Protein AF-A0A5A8A0G5-F1 (afdb_monomer_lite)

Sequence (82 aa):
MMYTLGNPLIAITMLRHDIRAGLNVPVRLVIYHDEASGTTRLAYDVPSTLMGNIADEACLAAAGGLDAKLAALAEQVTGTTA

pLDDT: mean 90.15, std 4.38, range [72.19, 96.69]

Radius of gyration: 13.85 Å; chains: 1; bounding box: 33×19×36 Å

Secondary structure (DSSP, 8-state):
-EEEE--HHHHHHHHHH-GGGGGT-SEEEEEEEETTTTEEEEEE--HHHHTTT---HHHHHHHHHHHHHHHHHHHHHHSS--

Foldseek 3Di:
DKDFDDDVVLQVQLCVQPVVLVVCPRWMKDWDQDPVVRDIDIDTDQQLVVCVVPPGPSNNVSSVVVNVVVQVVRCVVVVDHD

Structure (mmCIF, N/CA/C/O backbone):
data_AF-A0A5A8A0G5-F1
#
_entry.id   AF-A0A5A8A0G5-F1
#
loop_
_atom_site.group_PDB
_atom_site.id
_atom_site.type_symbol
_atom_site.label_atom_id
_atom_site.label_alt_id
_atom_site.label_comp_id
_atom_site.label_asym_id
_atom_site.label_entity_id
_atom_site.label_seq_id
_atom_site.pdbx_PDB_ins_code
_atom_site.Cartn_x
_atom_site.Cartn_y
_atom_site.Cartn_z
_atom_site.occupancy
_atom_site.B_iso_or_equiv
_atom_site.auth_seq_id
_atom_site.auth_comp_id
_atom_site.auth_asym_id
_atom_site.auth_atom_id
_atom_site.pdbx_PDB_model_num
ATOM 1 N N . MET A 1 1 ? -2.965 -5.250 14.482 1.00 89.62 1 MET A N 1
ATOM 2 C CA . MET A 1 1 ? -2.263 -6.367 13.808 1.00 89.62 1 MET A CA 1
ATOM 3 C C . MET A 1 1 ? -1.662 -5.864 12.503 1.00 89.62 1 MET A C 1
ATOM 5 O O . MET A 1 1 ? -2.341 -5.117 11.805 1.00 89.62 1 MET A O 1
ATOM 9 N N . MET A 1 2 ? -0.414 -6.235 12.198 1.00 95.00 2 MET A N 1
ATOM 10 C CA . MET A 1 2 ? 0.250 -5.901 10.930 1.00 95.00 2 MET A CA 1
ATOM 11 C C . MET A 1 2 ? -0.006 -7.004 9.902 1.00 95.00 2 MET A C 1
ATOM 13 O O . MET A 1 2 ? 0.120 -8.185 10.215 1.00 95.00 2 MET A O 1
ATOM 17 N N . TYR A 1 3 ? -0.315 -6.603 8.676 1.00 93.56 3 TYR A N 1
ATOM 18 C CA . TYR A 1 3 ? -0.528 -7.475 7.534 1.00 93.56 3 TYR A CA 1
ATOM 19 C C . TYR A 1 3 ? 0.409 -7.085 6.400 1.00 93.56 3 TYR A C 1
ATOM 21 O O . TYR A 1 3 ? 0.827 -5.934 6.263 1.00 93.56 3 TYR A O 1
ATOM 29 N N . THR A 1 4 ? 0.729 -8.065 5.569 1.00 92.50 4 THR A N 1
ATOM 30 C CA . THR A 1 4 ? 1.546 -7.882 4.377 1.00 92.50 4 THR A CA 1
ATOM 31 C C . THR A 1 4 ? 0.713 -8.266 3.167 1.00 92.50 4 THR A C 1
ATOM 33 O O . THR A 1 4 ? 0.163 -9.365 3.114 1.00 92.50 4 THR A O 1
ATOM 36 N N . LEU A 1 5 ? 0.599 -7.347 2.214 1.00 89.56 5 LEU A N 1
ATOM 37 C CA . LEU A 1 5 ? -0.206 -7.486 1.008 1.00 89.56 5 LEU A CA 1
ATOM 38 C C . LEU A 1 5 ? 0.697 -7.284 -0.208 1.00 89.56 5 LEU A C 1
ATOM 40 O O . LEU A 1 5 ? 1.536 -6.388 -0.238 1.00 89.56 5 LEU A O 1
ATOM 44 N N . GLY A 1 6 ? 0.535 -8.105 -1.238 1.00 86.50 6 GLY A N 1
ATOM 45 C CA . GLY A 1 6 ? 1.340 -7.959 -2.443 1.00 86.50 6 GLY A CA 1
ATOM 46 C C . GLY A 1 6 ? 0.726 -8.647 -3.646 1.00 86.50 6 GLY A C 1
ATOM 47 O O . GLY A 1 6 ? 0.089 -9.690 -3.530 1.00 86.50 6 GLY A O 1
ATOM 48 N N . ASN A 1 7 ? 0.960 -8.060 -4.816 1.00 87.69 7 ASN A N 1
ATOM 49 C CA . ASN A 1 7 ? 0.704 -8.690 -6.101 1.00 87.69 7 ASN A CA 1
ATOM 50 C C . ASN A 1 7 ? 2.060 -9.082 -6.715 1.00 87.69 7 ASN A C 1
ATOM 52 O O . ASN A 1 7 ? 2.808 -8.182 -7.109 1.00 87.69 7 ASN A O 1
ATOM 56 N N . PRO A 1 8 ? 2.387 -10.384 -6.830 1.00 88.31 8 PRO A N 1
ATOM 57 C CA . PRO A 1 8 ? 3.666 -10.831 -7.383 1.00 88.31 8 PRO A CA 1
ATOM 58 C C . PRO A 1 8 ? 3.953 -10.302 -8.794 1.00 88.31 8 PRO A C 1
ATOM 60 O O . PRO A 1 8 ? 5.108 -10.045 -9.122 1.00 88.31 8 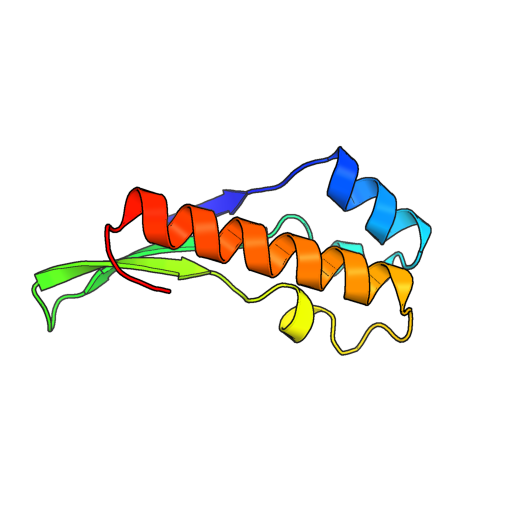PRO A O 1
ATOM 63 N N . LEU A 1 9 ? 2.916 -10.088 -9.614 1.00 87.94 9 LEU A N 1
ATOM 64 C CA . LEU A 1 9 ? 3.060 -9.551 -10.970 1.00 87.94 9 LEU A CA 1
ATOM 65 C C . LEU A 1 9 ? 3.433 -8.064 -10.974 1.00 87.94 9 LEU A C 1
ATOM 67 O O . LEU A 1 9 ? 4.145 -7.631 -11.870 1.00 87.94 9 LEU A O 1
ATOM 71 N N . ILE A 1 10 ? 2.996 -7.291 -9.976 1.00 82.56 10 ILE A N 1
ATOM 72 C CA . ILE A 1 10 ? 3.424 -5.891 -9.806 1.00 82.56 10 ILE A CA 1
ATOM 73 C C . ILE A 1 10 ? 4.821 -5.851 -9.174 1.00 82.56 10 ILE A C 1
ATOM 75 O O . ILE A 1 10 ? 5.680 -5.084 -9.593 1.00 82.56 10 ILE A O 1
ATOM 79 N N . ALA A 1 11 ? 5.093 -6.722 -8.201 1.00 87.81 11 ALA A N 1
ATOM 80 C CA . ALA A 1 11 ? 6.407 -6.785 -7.571 1.00 87.81 11 ALA A CA 1
ATOM 81 C C . ALA A 1 11 ? 7.510 -7.114 -8.592 1.00 87.81 11 ALA A C 1
ATOM 83 O O . ALA A 1 11 ? 8.545 -6.450 -8.613 1.00 87.81 11 ALA A O 1
ATOM 84 N N . ILE A 1 12 ? 7.285 -8.085 -9.488 1.00 88.69 12 ILE A N 1
ATOM 85 C CA . ILE A 1 12 ? 8.289 -8.463 -10.493 1.00 88.69 12 ILE A CA 1
ATOM 86 C C . ILE A 1 12 ? 8.539 -7.361 -11.527 1.00 88.69 12 ILE A C 1
ATOM 88 O O . ILE A 1 12 ? 9.658 -7.261 -12.023 1.00 88.69 12 ILE A O 1
ATOM 92 N N . THR A 1 13 ? 7.549 -6.520 -11.855 1.00 84.38 13 THR A N 1
ATOM 93 C CA . THR A 1 13 ? 7.787 -5.388 -12.764 1.00 84.38 13 THR A CA 1
ATOM 94 C C . THR A 1 13 ? 8.717 -4.377 -12.108 1.00 84.38 13 THR A C 1
ATOM 96 O O . THR A 1 13 ? 9.688 -3.975 -12.730 1.00 84.38 13 THR A O 1
ATOM 99 N N . MET A 1 14 ? 8.504 -4.053 -10.831 1.00 86.00 14 MET A N 1
ATOM 100 C CA . MET A 1 14 ? 9.337 -3.096 -10.088 1.00 86.00 14 MET A CA 1
ATOM 101 C C . MET A 1 14 ? 10.761 -3.619 -9.868 1.00 86.00 14 MET A C 1
ATOM 103 O O . MET A 1 14 ? 11.729 -2.920 -10.151 1.00 86.00 14 MET A O 1
ATOM 107 N N . LEU A 1 15 ? 10.895 -4.882 -9.451 1.00 88.94 15 LEU A N 1
ATOM 108 C CA . LEU A 1 15 ? 12.192 -5.523 -9.199 1.00 88.94 15 LEU A CA 1
ATOM 109 C C . LEU A 1 15 ? 13.058 -5.665 -10.458 1.00 88.94 15 LEU A C 1
ATOM 111 O O . LEU A 1 15 ? 14.280 -5.730 -10.351 1.00 88.94 15 LEU A O 1
ATOM 115 N N . ARG A 1 16 ? 12.440 -5.733 -11.646 1.00 89.50 16 ARG A N 1
ATOM 116 C CA . ARG A 1 16 ? 13.160 -5.737 -12.930 1.00 89.50 16 ARG A CA 1
ATOM 117 C C . ARG A 1 16 ? 13.759 -4.375 -13.278 1.00 89.50 16 ARG A C 1
ATOM 119 O O . ARG A 1 16 ? 14.751 -4.352 -13.998 1.00 89.50 16 ARG A O 1
ATOM 126 N N . HIS A 1 17 ? 13.164 -3.285 -12.797 1.00 86.25 17 HIS A N 1
ATOM 127 C CA . HIS A 1 17 ? 13.670 -1.929 -13.009 1.00 86.25 17 HIS A CA 1
ATOM 128 C C . HIS A 1 17 ? 14.736 -1.563 -11.975 1.00 86.25 17 HIS A C 1
ATOM 130 O O . HIS A 1 17 ? 15.835 -1.155 -12.342 1.00 86.25 17 HIS A O 1
ATOM 136 N N . ASP A 1 18 ? 14.450 -1.776 -10.688 1.00 86.94 18 ASP A N 1
ATOM 137 C CA . ASP A 1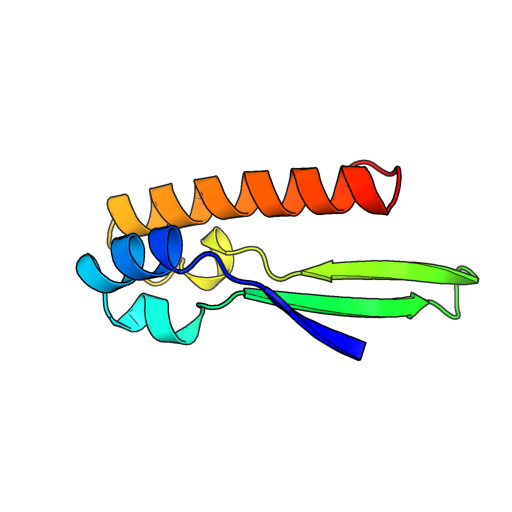 18 ? 15.406 -1.531 -9.612 1.00 86.94 18 ASP A CA 1
ATOM 138 C C . ASP A 1 18 ? 15.220 -2.533 -8.466 1.00 86.94 18 ASP A C 1
ATOM 140 O O . ASP A 1 18 ? 14.161 -2.627 -7.841 1.00 86.94 18 ASP A O 1
ATOM 144 N N . ILE A 1 19 ? 16.287 -3.263 -8.139 1.00 89.94 19 ILE A N 1
ATOM 145 C CA . ILE A 1 19 ? 16.291 -4.248 -7.052 1.00 89.94 19 ILE A CA 1
ATOM 146 C C . ILE A 1 19 ? 15.993 -3.620 -5.681 1.00 89.94 19 ILE A C 1
ATOM 148 O O . ILE A 1 19 ? 15.454 -4.291 -4.800 1.00 89.94 19 ILE A O 1
ATOM 152 N N . ARG A 1 20 ? 16.282 -2.323 -5.496 1.00 89.50 20 ARG A N 1
ATOM 153 C CA . ARG A 1 20 ? 16.000 -1.578 -4.259 1.00 89.50 20 ARG A CA 1
ATOM 154 C C . ARG A 1 20 ? 14.506 -1.481 -3.967 1.00 89.50 20 ARG A C 1
ATOM 156 O O . ARG A 1 20 ? 14.145 -1.361 -2.798 1.00 89.50 20 ARG A O 1
ATOM 163 N N . ALA A 1 21 ? 13.639 -1.628 -4.976 1.00 88.19 21 ALA A N 1
ATOM 164 C CA . ALA A 1 21 ? 12.196 -1.746 -4.764 1.00 88.19 21 ALA A CA 1
ATOM 165 C C . ALA A 1 21 ? 11.859 -2.898 -3.801 1.00 88.19 21 ALA A C 1
ATOM 167 O O . ALA A 1 21 ? 10.931 -2.780 -3.003 1.00 88.19 21 ALA A O 1
ATOM 168 N N . GLY A 1 22 ? 12.671 -3.964 -3.791 1.00 89.00 22 GLY A N 1
ATOM 169 C CA . GLY A 1 22 ? 12.546 -5.123 -2.902 1.00 89.00 22 GLY A CA 1
ATOM 170 C C . GLY A 1 22 ? 12.595 -4.821 -1.405 1.00 89.00 22 GLY A C 1
ATOM 171 O O . GLY A 1 22 ? 12.150 -5.643 -0.612 1.00 89.00 22 GLY A O 1
ATOM 172 N N . LEU A 1 23 ? 13.087 -3.647 -0.999 1.00 89.62 23 LEU A N 1
ATOM 173 C CA . LEU A 1 23 ? 13.049 -3.214 0.403 1.00 89.62 23 LEU A CA 1
ATOM 174 C C . LEU A 1 23 ? 11.629 -2.839 0.858 1.00 89.62 23 LEU A C 1
ATOM 176 O O . LEU A 1 23 ? 11.305 -2.940 2.042 1.00 89.62 23 LEU A O 1
ATOM 180 N N . ASN A 1 24 ? 10.786 -2.433 -0.094 1.00 88.12 24 ASN A N 1
ATOM 181 C CA . ASN A 1 24 ? 9.466 -1.855 0.143 1.00 88.12 24 ASN A CA 1
ATOM 182 C C . ASN A 1 24 ? 8.313 -2.702 -0.428 1.00 88.12 24 ASN A C 1
ATOM 184 O O . ASN A 1 24 ? 7.154 -2.413 -0.139 1.00 88.12 24 ASN A O 1
ATOM 188 N N . VAL A 1 25 ? 8.601 -3.751 -1.211 1.00 88.31 25 VAL A N 1
ATOM 189 C CA . VAL A 1 25 ? 7.616 -4.780 -1.589 1.00 88.31 25 VAL A CA 1
ATOM 190 C C . VAL A 1 25 ? 7.885 -6.103 -0.868 1.00 88.31 25 VAL A C 1
ATOM 192 O O . VAL A 1 25 ? 9.037 -6.520 -0.772 1.00 88.31 25 VAL A O 1
ATOM 195 N N . PRO A 1 26 ? 6.842 -6.831 -0.430 1.00 91.12 26 PRO A N 1
ATOM 196 C CA . PRO A 1 26 ? 5.415 -6.472 -0.447 1.00 91.12 26 PRO A CA 1
ATOM 197 C C . PRO A 1 26 ? 5.053 -5.332 0.525 1.00 91.12 26 PRO A C 1
ATOM 199 O O . PRO A 1 26 ? 5.746 -5.104 1.516 1.00 91.12 26 PRO A O 1
ATOM 202 N N . VAL A 1 27 ? 3.949 -4.634 0.242 1.00 90.44 27 VAL A N 1
ATOM 203 C CA . VAL A 1 27 ? 3.479 -3.501 1.055 1.00 90.44 27 VAL A CA 1
ATOM 204 C C . VAL A 1 27 ? 2.878 -3.980 2.373 1.00 90.44 27 VAL A C 1
ATOM 206 O O . VAL A 1 27 ? 2.410 -5.117 2.496 1.00 90.44 27 VAL A O 1
ATOM 209 N N . ARG A 1 28 ? 2.885 -3.107 3.380 1.00 92.12 28 ARG A N 1
ATOM 210 C CA . ARG A 1 28 ? 2.373 -3.405 4.718 1.00 92.12 28 ARG A CA 1
ATOM 211 C C . ARG A 1 28 ? 1.177 -2.521 5.037 1.00 92.12 28 ARG A C 1
ATOM 213 O O . ARG A 1 28 ? 1.121 -1.363 4.636 1.00 92.12 28 ARG A O 1
ATOM 220 N N . LEU A 1 29 ? 0.230 -3.091 5.771 1.00 93.44 29 LEU A N 1
ATOM 221 C CA . LEU A 1 29 ? -0.899 -2.367 6.343 1.00 93.44 29 LEU A CA 1
ATOM 222 C C . LEU A 1 29 ? -1.099 -2.791 7.794 1.00 93.44 29 LEU A C 1
ATOM 224 O O . LEU A 1 29 ? -0.781 -3.917 8.181 1.00 93.44 29 LEU A O 1
ATOM 228 N N . VAL A 1 30 ? -1.639 -1.900 8.608 1.00 96.19 30 VAL A N 1
ATOM 229 C CA . VAL A 1 30 ? -1.990 -2.162 9.999 1.00 96.19 30 VAL A CA 1
ATOM 230 C C . VAL A 1 30 ? -3.475 -1.914 10.193 1.00 96.19 30 VAL A C 1
ATOM 232 O O . VAL A 1 30 ? -4.019 -0.909 9.744 1.00 96.19 30 VAL A O 1
ATOM 235 N N . ILE A 1 31 ? -4.126 -2.848 10.881 1.00 95.62 31 ILE A N 1
ATOM 236 C CA . ILE A 1 31 ? -5.493 -2.672 11.371 1.00 95.62 31 ILE A CA 1
ATOM 237 C C . ILE A 1 31 ? -5.424 -2.621 12.888 1.00 95.62 31 ILE A C 1
ATOM 239 O O . ILE A 1 31 ? -4.863 -3.531 13.516 1.00 95.62 31 ILE A O 1
ATOM 243 N N . TYR A 1 32 ? -5.950 -1.558 13.479 1.00 95.81 32 TYR A N 1
ATOM 244 C CA . TYR A 1 32 ? -5.892 -1.335 14.919 1.00 95.81 32 TYR A CA 1
ATOM 245 C C . TYR A 1 32 ? -7.140 -0.616 15.429 1.00 95.81 32 TYR A C 1
ATOM 247 O O . TYR A 1 32 ? -7.844 0.049 14.672 1.00 95.81 32 TYR A O 1
ATOM 255 N N . HIS A 1 33 ? -7.417 -0.782 16.719 1.00 96.69 33 HIS A N 1
ATOM 256 C CA . HIS A 1 33 ? -8.448 -0.017 17.405 1.00 96.69 33 HIS A CA 1
ATOM 257 C C . HIS A 1 33 ? -7.862 1.326 17.848 1.00 96.69 33 HIS A C 1
ATOM 259 O O . HIS A 1 33 ? -6.810 1.359 18.486 1.00 96.69 33 HIS A O 1
ATOM 265 N N . ASP A 1 34 ? -8.513 2.424 17.481 1.00 96.00 34 ASP A N 1
ATOM 266 C CA . ASP A 1 34 ? -8.171 3.762 17.943 1.00 96.00 34 ASP A CA 1
ATOM 267 C C . ASP A 1 34 ? -8.986 4.095 19.195 1.00 96.00 34 ASP A C 1
ATOM 269 O O . ASP A 1 34 ? -10.151 4.472 19.098 1.00 96.00 34 ASP A O 1
ATOM 273 N N . GLU A 1 35 ? -8.356 3.973 20.365 1.00 95.62 35 GLU A N 1
ATOM 274 C CA . GLU A 1 35 ? -8.992 4.169 21.680 1.00 95.62 35 GLU A CA 1
ATOM 275 C C . GLU A 1 35 ? -9.668 5.544 21.823 1.00 95.62 35 GLU A C 1
ATOM 277 O O . GLU A 1 35 ? -10.717 5.665 22.448 1.00 95.62 35 GLU A O 1
ATOM 282 N N . ALA A 1 36 ? -9.093 6.593 21.224 1.00 94.81 36 ALA A N 1
ATOM 283 C CA . ALA A 1 36 ? -9.609 7.955 21.349 1.00 94.81 36 ALA A CA 1
ATOM 284 C C . ALA A 1 36 ? -10.941 8.163 20.610 1.00 94.81 36 ALA A C 1
ATOM 286 O O . ALA A 1 36 ? -11.823 8.854 21.116 1.00 94.81 36 ALA A O 1
ATOM 287 N N . SER A 1 37 ? -11.093 7.589 19.412 1.00 93.56 37 SER A N 1
ATOM 288 C CA . SER A 1 37 ? -12.340 7.678 18.638 1.00 93.56 37 SER A CA 1
ATOM 289 C C . SER A 1 37 ? -13.270 6.478 18.822 1.00 93.56 37 SER A C 1
ATOM 291 O O . SER A 1 37 ? -14.415 6.532 18.378 1.00 93.56 37 SER A O 1
ATOM 293 N N . GLY A 1 38 ? -12.795 5.388 19.431 1.00 95.88 38 GLY A N 1
ATOM 294 C CA . GLY A 1 38 ? -13.520 4.121 19.528 1.00 95.88 38 GLY A CA 1
ATOM 295 C C . GLY A 1 38 ? -13.709 3.416 18.179 1.00 95.88 38 GLY A C 1
ATOM 296 O O . GLY A 1 38 ? -14.557 2.531 18.063 1.00 95.88 38 GLY A O 1
ATOM 297 N N . THR A 1 39 ? -12.955 3.797 17.142 1.00 94.50 39 THR A N 1
ATOM 298 C CA . THR A 1 39 ? -13.095 3.252 15.780 1.00 94.50 39 THR A CA 1
ATOM 299 C C . THR A 1 39 ? -12.011 2.228 15.450 1.00 94.50 39 THR A C 1
ATOM 301 O O . THR A 1 39 ? -10.939 2.209 16.050 1.00 94.50 39 THR A O 1
ATOM 304 N N . THR A 1 40 ? -12.273 1.350 14.479 1.00 95.06 40 THR A N 1
ATOM 305 C CA . THR A 1 40 ? -11.221 0.515 13.878 1.00 95.06 40 THR A CA 1
ATOM 306 C C . THR A 1 40 ? -10.615 1.266 12.704 1.00 95.06 40 THR A C 1
ATOM 308 O O . THR A 1 40 ? -11.343 1.691 11.810 1.00 95.06 40 THR A O 1
ATOM 311 N N . ARG A 1 41 ? -9.291 1.416 12.692 1.00 95.31 41 ARG A N 1
ATOM 312 C CA . ARG A 1 41 ? -8.555 2.103 11.631 1.00 95.31 41 ARG A CA 1
ATOM 313 C C . ARG A 1 41 ? -7.722 1.134 10.817 1.00 95.31 41 ARG A C 1
ATOM 315 O O . ARG A 1 41 ? -7.130 0.199 11.357 1.00 95.31 41 ARG A O 1
ATOM 32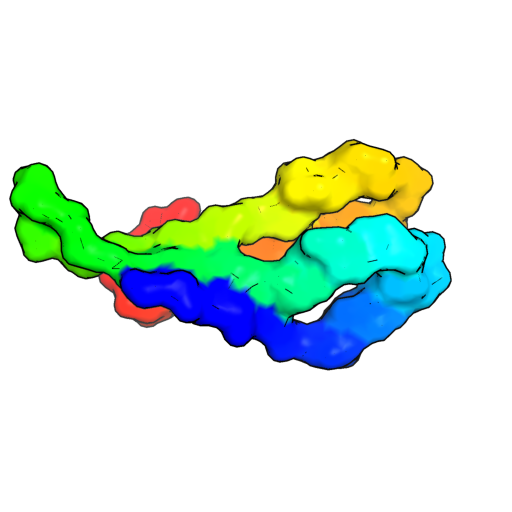2 N N . LEU A 1 42 ? -7.663 1.408 9.519 1.00 94.94 42 LEU A N 1
ATOM 323 C CA . LEU A 1 42 ? -6.739 0.802 8.575 1.00 94.94 42 LEU A CA 1
ATOM 324 C C . LEU A 1 42 ? -5.733 1.879 8.170 1.00 94.94 42 LEU A C 1
ATOM 326 O O . LEU A 1 42 ? -6.128 2.943 7.706 1.00 94.94 42 LEU A O 1
ATOM 330 N N . ALA A 1 43 ? -4.446 1.602 8.345 1.00 94.19 43 ALA A N 1
ATOM 331 C CA . ALA A 1 43 ? -3.366 2.450 7.853 1.00 94.19 43 ALA A CA 1
ATOM 332 C C . ALA A 1 43 ? -2.411 1.629 6.985 1.00 94.19 43 ALA A C 1
ATOM 334 O O . ALA A 1 43 ? -2.222 0.434 7.212 1.00 94.19 43 ALA A O 1
ATOM 335 N N . TYR A 1 44 ? -1.816 2.266 5.987 1.00 93.56 44 TYR A N 1
ATOM 336 C CA . TYR A 1 44 ? -0.864 1.662 5.064 1.00 93.56 44 TYR A CA 1
ATOM 337 C C . TYR A 1 44 ? 0.205 2.688 4.709 1.00 93.56 44 TYR A C 1
ATOM 339 O O . TYR A 1 44 ? -0.042 3.894 4.745 1.00 93.56 44 TYR A O 1
ATOM 347 N N . ASP A 1 45 ? 1.391 2.206 4.362 1.00 91.31 45 ASP A N 1
ATOM 348 C CA . ASP A 1 45 ? 2.410 3.074 3.788 1.00 91.31 45 ASP A CA 1
ATOM 349 C C . ASP A 1 45 ? 2.046 3.402 2.340 1.00 91.31 45 ASP A C 1
ATOM 351 O O . ASP A 1 45 ? 1.585 2.516 1.625 1.00 91.31 45 ASP A O 1
ATOM 355 N N . VAL A 1 46 ? 2.288 4.636 1.891 1.00 91.25 46 VAL A N 1
ATOM 356 C CA . VAL A 1 46 ? 2.117 5.038 0.485 1.00 91.25 46 VAL A CA 1
ATOM 357 C C . VAL A 1 46 ? 3.339 4.568 -0.325 1.00 91.25 46 VAL A C 1
ATOM 359 O O . VAL A 1 46 ? 4.438 5.096 -0.102 1.00 91.25 46 VAL A O 1
ATOM 362 N N . PRO A 1 47 ? 3.194 3.585 -1.240 1.00 90.00 47 PRO A N 1
ATOM 363 C CA . PRO A 1 47 ? 4.303 3.042 -2.026 1.00 90.00 47 PRO A CA 1
ATOM 364 C C . PRO A 1 47 ? 5.166 4.085 -2.738 1.00 90.00 47 PRO A C 1
ATOM 366 O O . PRO A 1 47 ? 6.392 3.984 -2.675 1.00 90.00 47 PRO A O 1
ATOM 369 N N . SER A 1 48 ? 4.567 5.077 -3.406 1.00 89.50 48 SER A N 1
ATOM 370 C CA . SER A 1 48 ? 5.340 6.089 -4.147 1.00 89.50 48 SER A CA 1
ATOM 371 C C . SER A 1 48 ? 6.259 6.906 -3.239 1.00 89.50 48 SER A C 1
ATOM 373 O O . SER A 1 48 ? 7.422 7.121 -3.577 1.00 89.50 48 SER A O 1
ATOM 375 N N . THR A 1 49 ? 5.784 7.281 -2.050 1.00 90.12 49 THR A N 1
ATOM 376 C CA . THR A 1 49 ? 6.581 7.979 -1.034 1.00 90.12 49 THR A CA 1
ATOM 377 C C . THR A 1 49 ? 7.714 7.096 -0.513 1.00 90.12 49 THR A C 1
ATOM 379 O O . THR A 1 49 ? 8.861 7.538 -0.457 1.00 90.12 49 THR A O 1
ATOM 382 N N . LEU A 1 50 ? 7.421 5.835 -0.171 1.00 86.38 50 LEU A N 1
ATOM 383 C CA . LEU A 1 50 ? 8.424 4.867 0.300 1.00 86.38 50 LEU A CA 1
ATOM 384 C C . LEU A 1 50 ? 9.547 4.629 -0.717 1.00 86.38 50 LEU A C 1
ATOM 386 O O . LEU A 1 50 ? 10.685 4.350 -0.340 1.00 86.38 50 LEU A O 1
ATOM 390 N N . MET A 1 51 ? 9.214 4.704 -2.003 1.00 84.50 51 MET A N 1
ATOM 391 C CA . MET A 1 51 ? 10.123 4.430 -3.113 1.00 84.50 51 MET A CA 1
ATOM 392 C C . MET A 1 51 ? 10.677 5.695 -3.768 1.00 84.50 51 MET A C 1
ATOM 394 O O . MET A 1 51 ? 11.367 5.597 -4.778 1.00 84.50 51 MET A O 1
ATOM 398 N N . GLY A 1 52 ? 10.444 6.877 -3.189 1.00 82.81 52 GLY A N 1
ATOM 399 C CA . GLY A 1 52 ? 10.888 8.156 -3.753 1.00 82.81 52 GLY A CA 1
ATOM 400 C C . GLY A 1 52 ? 12.410 8.305 -3.892 1.00 82.81 52 GLY A C 1
ATOM 401 O O . GLY A 1 52 ? 12.883 9.198 -4.586 1.00 82.81 52 GLY A O 1
ATOM 402 N N . ASN A 1 53 ? 13.195 7.429 -3.260 1.00 83.12 53 ASN A N 1
ATOM 403 C CA . ASN A 1 53 ? 14.651 7.360 -3.410 1.00 83.12 53 ASN A CA 1
ATOM 404 C C . ASN A 1 53 ? 15.120 6.520 -4.619 1.00 83.12 53 ASN A C 1
ATOM 406 O O . ASN A 1 53 ? 16.322 6.467 -4.898 1.00 83.12 53 ASN A O 1
ATOM 410 N N . ILE A 1 54 ? 14.203 5.852 -5.323 1.00 85.06 54 ILE A N 1
ATOM 411 C CA . ILE A 1 54 ? 14.477 5.085 -6.538 1.00 85.06 54 ILE A CA 1
ATOM 412 C C . ILE A 1 54 ? 14.363 6.035 -7.733 1.00 85.06 54 ILE A C 1
ATOM 414 O O . ILE A 1 54 ? 13.276 6.471 -8.099 1.00 85.06 54 ILE A O 1
ATOM 418 N N . ALA A 1 55 ? 15.499 6.354 -8.352 1.00 79.00 55 ALA A N 1
ATOM 419 C CA . ALA A 1 55 ? 15.575 7.223 -9.527 1.00 79.00 55 ALA A CA 1
ATOM 420 C C . ALA A 1 55 ? 15.227 6.469 -10.829 1.00 79.00 55 ALA A C 1
ATOM 422 O O . ALA A 1 55 ? 16.013 6.466 -11.773 1.00 79.00 55 ALA A O 1
ATOM 423 N N . ASP A 1 56 ? 14.073 5.797 -10.855 1.00 86.56 56 ASP A N 1
ATOM 424 C CA . ASP A 1 56 ? 13.552 5.085 -12.026 1.00 86.56 56 ASP A CA 1
ATOM 425 C C . ASP A 1 56 ? 12.067 5.419 -12.234 1.00 86.56 56 ASP A C 1
ATOM 427 O O 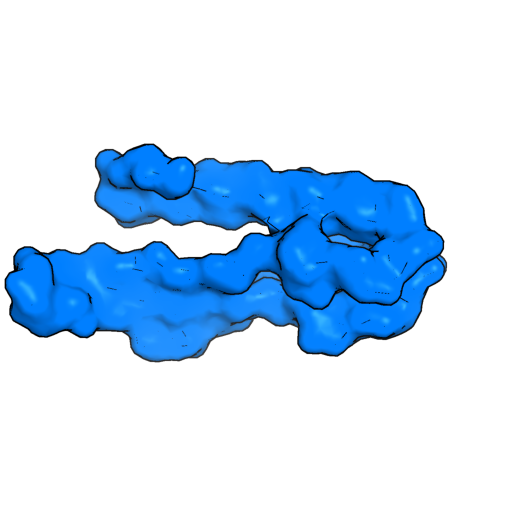. ASP A 1 56 ? 11.216 5.136 -11.386 1.00 86.56 56 ASP A O 1
ATOM 431 N N . GLU A 1 57 ? 11.753 6.036 -13.375 1.00 86.69 57 GLU A N 1
ATOM 432 C CA . GLU A 1 57 ? 10.402 6.520 -13.684 1.00 86.69 57 GLU A CA 1
ATOM 433 C C . GLU A 1 57 ? 9.380 5.384 -13.800 1.00 86.69 57 GLU A C 1
ATOM 435 O O . GLU A 1 57 ? 8.229 5.546 -13.394 1.00 86.69 57 GLU A O 1
ATOM 440 N N . ALA A 1 58 ? 9.783 4.218 -14.312 1.00 85.56 58 ALA A N 1
ATOM 441 C CA . ALA A 1 58 ? 8.886 3.077 -14.468 1.00 85.56 58 ALA A CA 1
ATOM 442 C C . ALA A 1 58 ? 8.527 2.454 -13.109 1.00 85.56 58 ALA A C 1
ATOM 444 O O . ALA A 1 58 ? 7.371 2.092 -12.872 1.00 85.56 58 ALA A O 1
ATOM 445 N N . CYS A 1 59 ? 9.488 2.389 -12.187 1.00 85.69 59 CYS A N 1
ATOM 446 C CA . CYS A 1 59 ? 9.275 1.974 -10.809 1.00 85.69 59 CYS A CA 1
ATOM 447 C C . CYS A 1 59 ? 8.359 2.956 -10.069 1.00 85.69 59 CYS A C 1
ATOM 449 O O . CYS A 1 59 ? 7.423 2.519 -9.398 1.00 85.69 59 CYS A O 1
ATOM 451 N N . LEU A 1 60 ? 8.570 4.268 -10.226 1.00 87.25 60 LEU A N 1
ATOM 452 C CA . LEU A 1 60 ? 7.711 5.293 -9.620 1.00 87.25 60 LEU A CA 1
ATOM 453 C C . LEU A 1 60 ? 6.287 5.267 -10.190 1.00 87.25 60 LEU A C 1
ATOM 455 O O . LEU A 1 60 ? 5.324 5.358 -9.431 1.00 87.25 60 LEU A O 1
ATOM 459 N N . ALA A 1 61 ? 6.127 5.063 -11.500 1.00 88.25 61 ALA A N 1
ATOM 460 C CA . ALA A 1 61 ? 4.815 4.903 -12.124 1.00 88.25 61 ALA A CA 1
ATOM 461 C C . ALA A 1 61 ? 4.085 3.649 -11.608 1.00 88.25 61 ALA A C 1
ATOM 463 O O . ALA A 1 61 ? 2.891 3.702 -11.300 1.00 88.25 61 ALA A O 1
ATOM 464 N N . ALA A 1 62 ? 4.797 2.527 -11.457 1.00 86.88 62 ALA A N 1
ATOM 465 C CA . ALA A 1 62 ? 4.246 1.312 -10.859 1.00 86.88 62 ALA A CA 1
ATOM 466 C C . ALA A 1 62 ? 3.856 1.519 -9.385 1.00 86.88 62 ALA A C 1
ATOM 468 O O . ALA A 1 62 ? 2.805 1.031 -8.963 1.00 86.88 62 ALA A O 1
ATOM 469 N N . ALA A 1 63 ? 4.659 2.270 -8.625 1.00 88.81 63 ALA A N 1
ATOM 470 C CA . ALA A 1 63 ? 4.360 2.634 -7.244 1.00 88.81 63 ALA A CA 1
ATOM 471 C C . ALA A 1 63 ? 3.102 3.514 -7.154 1.00 88.81 63 ALA A C 1
ATOM 473 O O . ALA A 1 63 ? 2.194 3.182 -6.401 1.00 88.81 63 ALA A O 1
ATOM 474 N N . GLY A 1 64 ? 2.968 4.541 -8.000 1.00 90.50 64 GLY A N 1
ATOM 475 C CA . GLY A 1 64 ? 1.756 5.371 -8.066 1.00 90.50 64 GLY A CA 1
ATOM 476 C C . GLY A 1 64 ? 0.498 4.580 -8.451 1.00 90.50 64 GLY A C 1
ATOM 477 O O . GLY A 1 64 ? -0.578 4.776 -7.887 1.00 90.50 64 GLY A O 1
ATOM 478 N N . GLY A 1 65 ? 0.626 3.607 -9.358 1.00 90.12 65 GLY A N 1
ATOM 479 C CA . GLY A 1 65 ? -0.462 2.674 -9.663 1.00 90.12 65 GLY A CA 1
ATOM 480 C C . GLY A 1 65 ? -0.842 1.773 -8.480 1.00 90.12 65 GLY A C 1
ATOM 481 O O . GLY A 1 65 ? -1.993 1.342 -8.379 1.00 90.12 65 GLY A O 1
ATOM 482 N N . LEU A 1 66 ? 0.104 1.476 -7.586 1.00 89.31 66 LEU A N 1
ATOM 483 C CA . LEU A 1 66 ? -0.151 0.733 -6.355 1.00 89.31 66 LEU A CA 1
ATOM 484 C C . LEU A 1 66 ? -0.812 1.616 -5.288 1.00 89.31 66 LEU A C 1
ATOM 486 O O . LEU A 1 66 ? -1.730 1.134 -4.626 1.00 89.31 66 LEU A O 1
ATOM 490 N N . ASP A 1 67 ? -0.434 2.893 -5.184 1.00 92.06 67 ASP A N 1
ATOM 491 C CA . ASP A 1 67 ? -1.090 3.871 -4.305 1.00 92.06 67 ASP A CA 1
ATOM 492 C C . ASP A 1 67 ? -2.596 3.929 -4.579 1.00 92.06 67 ASP A C 1
ATOM 494 O O . ASP A 1 67 ? -3.402 3.751 -3.668 1.00 92.06 67 ASP A O 1
ATOM 498 N N . ALA A 1 68 ? -2.983 4.087 -5.851 1.00 93.12 68 ALA A N 1
ATOM 499 C CA . ALA A 1 68 ? -4.388 4.168 -6.251 1.00 93.12 68 ALA A CA 1
ATOM 500 C C . ALA A 1 68 ? -5.181 2.905 -5.873 1.00 93.12 68 ALA A C 1
ATOM 502 O O . ALA A 1 68 ? -6.344 2.982 -5.482 1.00 93.12 68 ALA A O 1
ATOM 503 N N . LYS A 1 69 ? -4.550 1.726 -5.955 1.00 91.94 69 LYS A N 1
ATOM 504 C CA . LYS A 1 69 ? -5.180 0.453 -5.569 1.00 91.94 69 LYS A CA 1
ATOM 505 C C . LYS A 1 69 ? -5.344 0.325 -4.061 1.00 91.94 69 LYS A C 1
ATOM 507 O O . LYS A 1 69 ? -6.351 -0.219 -3.618 1.00 91.94 69 LYS A O 1
ATOM 512 N N . LEU A 1 70 ? -4.366 0.790 -3.286 1.00 92.69 70 LEU A N 1
ATOM 513 C CA . LEU A 1 70 ? -4.444 0.778 -1.826 1.00 92.69 70 LEU A CA 1
ATOM 514 C C . LEU A 1 70 ? -5.481 1.776 -1.316 1.00 92.69 70 LEU A C 1
ATOM 516 O O . LEU A 1 70 ? -6.260 1.410 -0.443 1.00 92.69 70 LEU A O 1
ATOM 520 N N . ALA A 1 71 ? -5.548 2.971 -1.909 1.00 94.06 71 ALA A N 1
ATOM 521 C CA . ALA A 1 71 ? -6.589 3.949 -1.612 1.00 94.06 71 ALA A CA 1
ATOM 522 C C . ALA A 1 71 ? -7.982 3.372 -1.904 1.00 94.06 71 ALA A C 1
ATOM 524 O O . ALA A 1 71 ? -8.813 3.304 -1.006 1.00 94.06 71 ALA A O 1
ATOM 525 N N . ALA A 1 72 ? -8.203 2.829 -3.108 1.00 94.81 72 ALA A N 1
ATOM 526 C CA . ALA A 1 72 ? -9.480 2.206 -3.461 1.00 94.81 72 ALA A CA 1
ATOM 527 C C . ALA A 1 72 ? -9.854 1.038 -2.527 1.00 94.81 72 ALA A C 1
ATOM 529 O O . ALA A 1 72 ? -11.016 0.888 -2.152 1.00 94.81 72 ALA A O 1
ATOM 530 N N . LEU A 1 73 ? -8.876 0.216 -2.121 1.00 93.44 73 LEU A N 1
ATOM 531 C CA . LEU A 1 73 ? -9.097 -0.847 -1.140 1.00 93.44 73 LEU A CA 1
ATOM 532 C C . LEU A 1 73 ? -9.502 -0.276 0.221 1.00 93.44 73 LEU A C 1
ATOM 534 O O . LEU A 1 73 ? -10.444 -0.787 0.822 1.00 93.44 73 LEU A O 1
ATOM 538 N N . ALA A 1 74 ? -8.795 0.747 0.707 1.00 94.38 74 ALA A N 1
ATOM 539 C CA . ALA A 1 74 ? -9.083 1.386 1.983 1.00 94.38 74 ALA A CA 1
ATOM 540 C C . ALA A 1 74 ? -10.508 1.947 1.988 1.00 94.38 74 ALA A C 1
ATOM 542 O O . ALA A 1 74 ? -11.290 1.570 2.855 1.00 94.38 74 ALA A O 1
ATOM 543 N N . GLU A 1 75 ? -10.880 2.714 0.963 1.00 96.31 75 GLU A N 1
ATOM 544 C CA . GLU A 1 75 ? -12.231 3.263 0.817 1.00 96.31 75 GLU A CA 1
ATOM 545 C C . GLU A 1 75 ? -13.305 2.176 0.801 1.00 96.31 75 GLU A C 1
ATOM 547 O O . GLU A 1 75 ? -14.328 2.289 1.480 1.00 96.31 75 GLU A O 1
ATOM 552 N N . GLN A 1 76 ? -13.059 1.091 0.064 1.00 95.75 76 GLN A N 1
ATOM 553 C CA . GLN A 1 76 ? -14.003 -0.014 -0.044 1.00 95.75 76 GLN A CA 1
ATOM 554 C C . GLN A 1 76 ? -14.230 -0.726 1.298 1.00 95.75 76 GLN A C 1
ATOM 556 O O . GLN A 1 76 ? -15.353 -1.154 1.568 1.00 95.75 76 GLN A O 1
ATOM 561 N N . VAL A 1 77 ? -13.193 -0.894 2.127 1.00 94.31 77 VAL A N 1
ATOM 562 C CA . VAL A 1 77 ? -13.310 -1.657 3.385 1.00 94.31 77 VAL A CA 1
ATOM 563 C C . VAL A 1 77 ? -13.671 -0.797 4.592 1.00 94.31 77 VAL A C 1
ATOM 565 O O . VAL A 1 77 ? -14.260 -1.321 5.535 1.00 94.31 77 VAL A O 1
ATOM 568 N N . THR A 1 78 ? -13.335 0.496 4.592 1.00 93.94 78 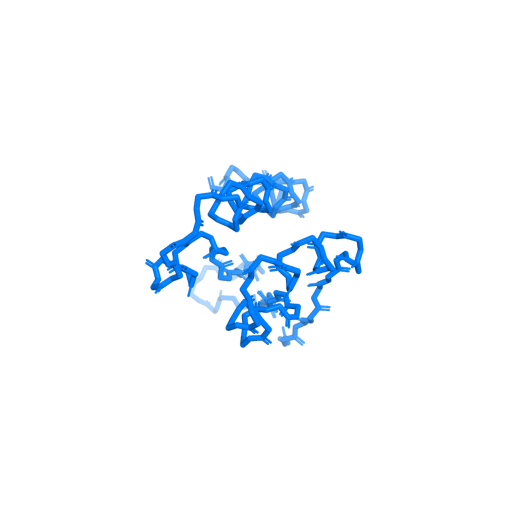THR A N 1
ATOM 569 C CA . THR A 1 78 ? -13.679 1.408 5.694 1.00 93.94 78 THR A CA 1
ATOM 570 C C . THR A 1 78 ? -14.991 2.150 5.458 1.00 93.94 78 THR A C 1
ATOM 572 O O . THR A 1 78 ? -15.597 2.616 6.421 1.00 93.94 78 THR A O 1
ATOM 575 N N . GLY A 1 79 ? -15.443 2.274 4.205 1.00 92.44 79 GLY A N 1
ATOM 576 C CA . GLY A 1 79 ? -16.595 3.104 3.847 1.00 92.44 79 GLY A CA 1
ATOM 577 C C . GLY A 1 79 ? -16.331 4.607 3.997 1.00 92.44 79 GLY A C 1
ATOM 578 O O . GLY A 1 79 ? -17.279 5.388 4.075 1.00 92.44 79 GLY A O 1
ATOM 579 N N . THR A 1 80 ? -15.061 5.016 4.065 1.00 87.38 80 THR A N 1
ATOM 580 C CA . THR A 1 80 ? -14.617 6.411 4.214 1.00 87.38 80 THR A CA 1
ATOM 581 C C . THR A 1 80 ? -13.606 6.756 3.127 1.00 87.38 80 THR A C 1
ATOM 583 O O . THR A 1 80 ? -12.760 5.927 2.820 1.00 87.38 80 THR A O 1
ATOM 586 N N . THR A 1 81 ? -13.645 7.973 2.582 1.00 85.44 81 THR A N 1
ATOM 587 C CA . THR A 1 81 ? -12.651 8.453 1.602 1.00 85.44 81 THR A CA 1
ATOM 588 C C . THR A 1 81 ? -11.245 8.480 2.211 1.00 85.44 81 THR A C 1
ATOM 590 O O . THR A 1 81 ? -11.097 8.925 3.354 1.00 85.44 81 THR A O 1
ATOM 593 N N . ALA A 1 82 ? -10.259 7.970 1.467 1.00 72.19 82 ALA A N 1
ATOM 594 C CA . ALA A 1 82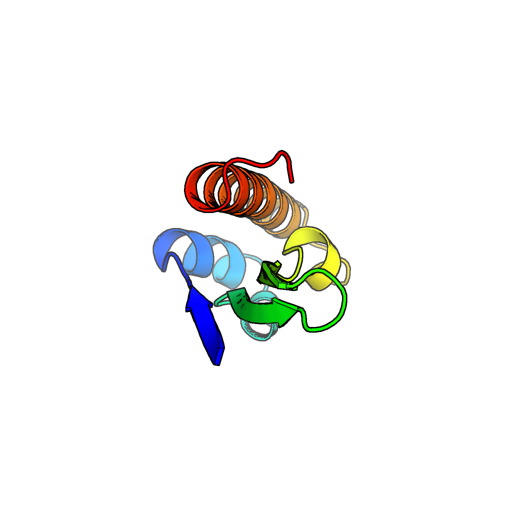 ? -8.864 7.822 1.897 1.00 72.19 82 ALA A CA 1
ATOM 595 C C . ALA A 1 82 ? -8.001 9.049 1.566 1.00 72.19 82 ALA A C 1
ATOM 597 O O . ALA A 1 82 ? -8.295 9.743 0.566 1.00 72.19 82 ALA A O 1
#